Protein AF-A0A3N5FX55-F1 (afdb_m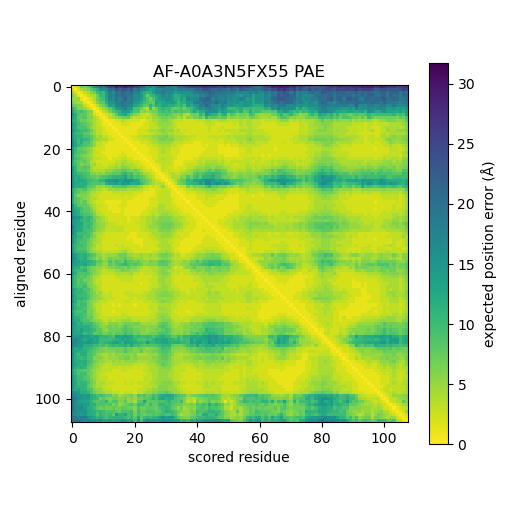onomer)

Sequence (108 aa):
MLAIERSTMPVALLGWEGSLFVLGRRPAANGTGTEWLLSKIDPKTDTLVWTTTVPLPSAHHVTVVPGPKQWAFIQKGVAKGLFNQEVKSLYLVPASRLRGHPGPDLCR

Mean predicted aligned error: 5.83 Å

Solvent-accessible surface area (backbone atoms only — not comparable to full-atom values): 6308 Å² total; per-residue (Å²): 121,70,67,70,68,57,41,71,41,80,77,45,80,44,82,54,96,88,30,37,35,38,35,31,36,29,51,25,94,86,76,67,56,40,39,37,34,44,31,38,31,41,72,90,76,75,38,78,74,48,69,28,34,49,91,49,82,76,36,75,38,76,48,77,46,84,44,93,64,39,27,39,42,34,32,25,46,71,73,81,52,91,97,38,57,50,72,78,49,76,44,78,37,56,28,70,43,71,73,57,81,50,55,74,39,59,86,109

pLDDT: mean 85.94, std 11.53, range [46.41, 96.12]

Radius of gyration: 14.09 Å; Cα contacts (8 Å, |Δi|>4): 214; chains: 1; bounding box: 33×30×37 Å

Structure (mmCIF, N/CA/C/O backbone):
data_AF-A0A3N5FX55-F1
#
_entry.id   AF-A0A3N5FX55-F1
#
loop_
_atom_site.group_PDB
_atom_site.id
_atom_site.type_symbol
_atom_site.label_atom_id
_atom_site.label_alt_id
_atom_site.label_comp_id
_atom_site.label_asym_id
_atom_site.label_entity_id
_atom_site.label_seq_id
_atom_site.pdbx_PDB_ins_code
_atom_site.Cartn_x
_atom_site.Cartn_y
_atom_site.Cartn_z
_atom_site.occupancy
_atom_site.B_iso_or_equiv
_atom_site.auth_seq_id
_atom_site.auth_comp_id
_atom_site.auth_asym_id
_atom_site.auth_atom_id
_atom_site.pdbx_PDB_model_num
ATOM 1 N N . MET A 1 1 ? 4.454 3.975 -23.860 1.00 46.41 1 MET A N 1
ATOM 2 C CA . MET A 1 1 ? 4.425 3.369 -22.505 1.00 46.41 1 MET A CA 1
ATOM 3 C C . MET A 1 1 ? 4.788 4.328 -21.364 1.00 46.41 1 MET A C 1
ATOM 5 O O . MET A 1 1 ? 4.318 4.092 -20.263 1.00 46.41 1 MET A O 1
ATOM 9 N N . LEU A 1 2 ? 5.505 5.439 -21.598 1.00 49.09 2 LEU A N 1
ATOM 10 C CA . LEU A 1 2 ? 5.880 6.421 -20.555 1.00 49.09 2 LEU A CA 1
ATOM 11 C C . LEU A 1 2 ? 4.709 7.124 -19.830 1.00 49.09 2 LEU A C 1
ATOM 13 O O . LEU A 1 2 ? 4.876 7.579 -18.702 1.00 49.09 2 LEU A O 1
ATOM 17 N N . ALA A 1 3 ? 3.530 7.229 -20.453 1.00 53.84 3 ALA A N 1
ATOM 18 C CA . ALA A 1 3 ? 2.392 7.956 -19.877 1.00 53.84 3 ALA A CA 1
ATOM 19 C C . ALA A 1 3 ? 1.805 7.275 -18.625 1.00 53.84 3 ALA A C 1
ATOM 21 O O . ALA A 1 3 ? 1.465 7.954 -17.662 1.00 53.84 3 ALA A O 1
ATOM 22 N N . ILE A 1 4 ? 1.745 5.938 -18.605 1.00 52.28 4 ILE A N 1
ATOM 23 C CA . ILE A 1 4 ? 1.235 5.168 -17.455 1.00 52.28 4 ILE A CA 1
ATOM 24 C C . ILE A 1 4 ? 2.215 5.249 -16.281 1.00 52.28 4 ILE A C 1
ATOM 26 O O . ILE A 1 4 ? 1.805 5.319 -15.126 1.00 52.28 4 ILE A O 1
ATOM 30 N N . GLU A 1 5 ? 3.519 5.300 -16.565 1.00 49.25 5 GLU A N 1
ATOM 31 C CA . GLU A 1 5 ? 4.536 5.347 -15.517 1.00 49.25 5 GLU A CA 1
ATOM 32 C C . GLU A 1 5 ? 4.523 6.659 -14.726 1.00 49.25 5 GLU A C 1
ATOM 34 O O . GLU A 1 5 ? 4.838 6.654 -13.533 1.00 49.25 5 GLU A O 1
ATOM 39 N N . ARG A 1 6 ? 4.096 7.751 -15.373 1.00 54.44 6 ARG A N 1
ATOM 40 C CA . ARG A 1 6 ? 4.004 9.099 -14.795 1.00 54.44 6 ARG A CA 1
ATOM 41 C C . ARG A 1 6 ? 2.615 9.471 -14.271 1.00 54.44 6 ARG A C 1
ATOM 43 O O . ARG A 1 6 ? 2.432 1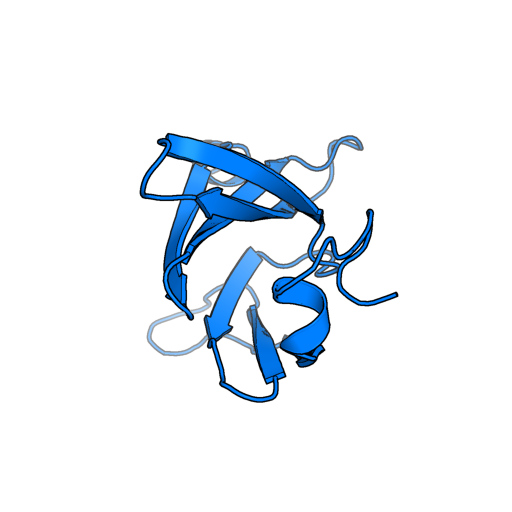0.581 -13.781 1.00 54.44 6 ARG A O 1
ATOM 50 N N . SER A 1 7 ? 1.638 8.580 -14.396 1.00 56.59 7 SER A N 1
ATOM 51 C CA . SER A 1 7 ? 0.264 8.876 -14.011 1.00 56.59 7 SER A CA 1
ATOM 52 C C . SER A 1 7 ? 0.071 8.741 -12.500 1.00 56.59 7 SER A C 1
ATOM 54 O O . SER A 1 7 ? 0.512 7.762 -11.890 1.00 56.59 7 SER A O 1
ATOM 56 N N . THR A 1 8 ? -0.611 9.719 -11.905 1.00 69.50 8 THR A N 1
ATOM 57 C CA . THR A 1 8 ? -1.137 9.602 -10.545 1.00 69.50 8 THR A CA 1
ATOM 58 C C . THR A 1 8 ? -2.413 8.780 -10.612 1.00 69.50 8 THR A C 1
ATOM 60 O O . THR A 1 8 ? -3.407 9.241 -11.169 1.00 69.50 8 THR A O 1
ATOM 63 N N . MET A 1 9 ? -2.390 7.552 -10.096 1.00 76.62 9 MET A N 1
ATOM 64 C CA . MET A 1 9 ? -3.527 6.636 -10.227 1.00 76.62 9 MET A CA 1
ATOM 65 C C . MET A 1 9 ? -3.781 5.862 -8.937 1.00 76.62 9 MET A C 1
ATOM 67 O O 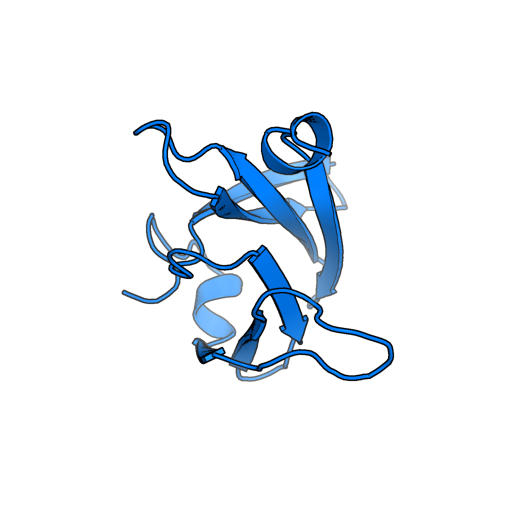. MET A 1 9 ? -2.817 5.413 -8.305 1.00 76.62 9 MET A O 1
ATOM 71 N N . PRO A 1 10 ? -5.057 5.643 -8.568 1.00 77.12 10 PRO A N 1
ATOM 72 C CA . PRO A 1 10 ? -5.404 4.571 -7.653 1.00 77.12 10 PRO A CA 1
ATOM 73 C C . PRO A 1 10 ? -5.059 3.234 -8.318 1.00 77.12 10 PRO A C 1
ATOM 75 O O . PRO A 1 10 ? -5.415 2.974 -9.466 1.00 77.12 10 PRO A O 1
ATOM 78 N N . VAL A 1 11 ? -4.320 2.403 -7.595 1.00 86.25 11 VAL A N 1
ATOM 79 C CA . VAL A 1 11 ? -3.845 1.086 -8.040 1.00 86.25 11 VAL A CA 1
ATOM 80 C C . VAL A 1 11 ? -4.631 -0.029 -7.360 1.00 86.25 11 VAL A C 1
ATOM 82 O O . VAL A 1 11 ? -4.836 -1.085 -7.952 1.00 86.25 11 VAL A O 1
ATOM 85 N N . ALA A 1 12 ? -5.098 0.202 -6.132 1.00 90.12 12 ALA A N 1
ATOM 86 C CA . ALA A 1 12 ? -5.976 -0.721 -5.428 1.00 90.12 12 ALA A CA 1
ATOM 87 C C . ALA A 1 12 ? -6.916 0.024 -4.473 1.00 90.12 12 ALA A C 1
ATOM 89 O O . ALA A 1 12 ? -6.525 1.024 -3.869 1.00 90.12 12 ALA A O 1
ATOM 90 N N . LEU A 1 13 ? -8.123 -0.518 -4.307 1.00 92.88 13 LEU A N 1
ATOM 91 C CA . LEU A 1 13 ? -9.066 -0.172 -3.247 1.00 92.88 13 LEU A CA 1
ATOM 92 C C . LEU A 1 13 ? -9.258 -1.410 -2.366 1.00 92.88 13 LEU A C 1
ATOM 94 O O . LEU A 1 13 ? -9.527 -2.498 -2.873 1.00 92.88 13 LEU A O 1
ATOM 98 N N . LEU A 1 14 ? -9.089 -1.251 -1.059 1.00 95.31 14 LEU A N 1
ATOM 99 C CA . LEU A 1 14 ? -9.083 -2.335 -0.081 1.00 95.31 14 LEU A CA 1
ATOM 100 C C . LEU A 1 14 ? -10.061 -2.000 1.047 1.00 95.31 14 LEU A C 1
ATOM 102 O O . LEU A 1 14 ? -10.038 -0.890 1.573 1.00 95.31 14 LEU A O 1
ATOM 106 N N . GLY A 1 15 ? -10.890 -2.961 1.448 1.00 95.00 15 GLY A N 1
ATOM 107 C CA . GLY A 1 15 ? -11.721 -2.852 2.646 1.00 95.00 15 GLY A CA 1
ATOM 108 C C . GLY A 1 15 ? -11.070 -3.576 3.819 1.00 95.00 15 GLY A C 1
ATOM 109 O O . GLY A 1 15 ? -10.712 -4.747 3.691 1.00 95.00 15 GLY A O 1
ATOM 110 N N . TRP A 1 16 ? -10.914 -2.905 4.962 1.00 95.56 16 TRP A N 1
ATOM 111 C CA . TRP A 1 16 ? -10.385 -3.535 6.175 1.00 95.56 16 TRP A CA 1
ATOM 112 C C . TRP A 1 16 ? -10.863 -2.826 7.445 1.00 95.56 16 TRP A C 1
ATOM 114 O O . TRP A 1 16 ? -10.816 -1.601 7.529 1.00 95.56 16 TRP A O 1
ATOM 124 N N . GLU A 1 17 ? -11.334 -3.606 8.426 1.00 92.88 17 GLU A N 1
ATOM 125 C CA . GLU A 1 17 ? -11.845 -3.121 9.724 1.00 92.88 17 GLU A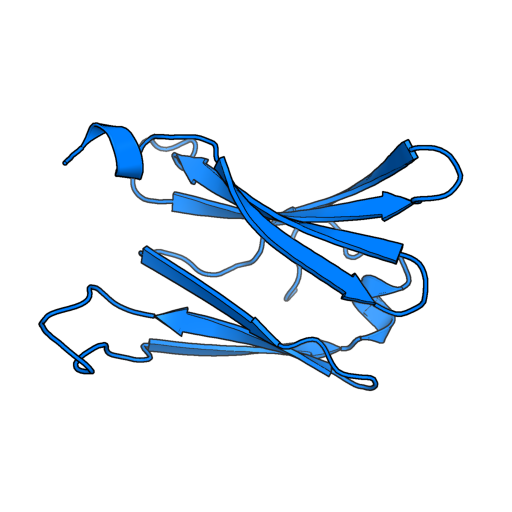 CA 1
ATOM 126 C C . GLU A 1 17 ? -12.828 -1.935 9.605 1.00 92.88 17 GLU A C 1
ATOM 128 O O . GLU A 1 17 ? -12.763 -0.961 10.349 1.00 92.88 17 GLU A O 1
ATOM 133 N N . GLY A 1 18 ? -13.748 -2.000 8.636 1.00 93.06 18 GLY A N 1
ATOM 134 C CA . GLY A 1 18 ? -14.773 -0.969 8.432 1.00 93.06 18 GLY A CA 1
ATOM 135 C C . GLY A 1 18 ? -14.265 0.342 7.823 1.00 93.06 18 GLY A C 1
ATOM 136 O O . GLY A 1 18 ? -15.033 1.292 7.725 1.00 93.06 18 GLY A O 1
ATOM 137 N N . SER A 1 19 ? -12.999 0.405 7.405 1.00 95.50 19 SER A N 1
ATOM 138 C CA . SER A 1 19 ? -12.423 1.524 6.654 1.00 95.50 19 SER A CA 1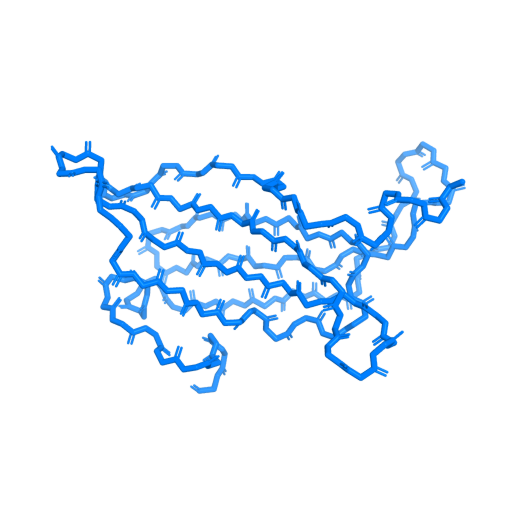
ATOM 139 C C . SER A 1 19 ? -12.106 1.118 5.215 1.00 95.50 19 SER A C 1
ATOM 141 O O . SER A 1 19 ? -11.932 -0.067 4.909 1.00 95.50 19 SER A O 1
ATOM 143 N N . LEU A 1 20 ? -11.985 2.117 4.342 1.00 95.88 20 LEU A N 1
ATOM 144 C CA . LEU A 1 20 ? -11.448 1.947 2.997 1.00 95.88 20 LEU A CA 1
ATOM 145 C C . LEU A 1 20 ? -9.994 2.403 2.958 1.00 95.88 20 LEU A C 1
ATOM 147 O O . LEU A 1 20 ? -9.616 3.391 3.584 1.00 95.88 20 LEU A O 1
ATOM 151 N N . PHE A 1 21 ? -9.178 1.686 2.199 1.00 96.12 21 PHE A N 1
ATOM 152 C CA . PHE A 1 21 ? -7.790 2.033 1.955 1.00 96.12 21 PHE A CA 1
ATOM 153 C C . PHE A 1 21 ? -7.532 2.087 0.458 1.00 96.12 21 PHE A C 1
ATOM 155 O O . PHE A 1 21 ? -7.874 1.158 -0.272 1.00 96.12 21 PHE A O 1
ATOM 162 N N . VAL A 1 22 ? -6.903 3.165 0.007 1.00 94.88 22 VAL A N 1
ATOM 163 C CA . VAL A 1 22 ? -6.517 3.356 -1.389 1.00 94.88 22 VAL A CA 1
ATOM 164 C C . VAL A 1 22 ? -5.004 3.299 -1.479 1.00 94.88 22 VAL A C 1
ATOM 166 O O . VAL A 1 22 ? -4.311 4.105 -0.860 1.00 94.88 22 VAL A O 1
ATOM 169 N N . LEU A 1 23 ? -4.492 2.351 -2.261 1.00 94.56 23 LEU A N 1
ATOM 170 C CA . LEU A 1 23 ? -3.097 2.357 -2.680 1.00 94.56 23 LEU A CA 1
ATOM 171 C C . LEU A 1 23 ? -3.000 3.193 -3.953 1.00 94.56 23 LEU A C 1
ATOM 173 O O . LEU A 1 23 ? -3.543 2.810 -4.988 1.00 94.56 23 LEU A O 1
ATOM 177 N N . GLY A 1 24 ? -2.311 4.322 -3.874 1.00 92.62 24 GLY A N 1
ATOM 178 C CA . GLY A 1 24 ? -2.010 5.190 -5.001 1.00 92.62 24 GLY A CA 1
ATOM 179 C C . GLY A 1 24 ? -0.538 5.129 -5.391 1.00 92.62 24 GLY A C 1
ATOM 180 O O . GLY A 1 24 ? 0.327 4.732 -4.609 1.00 92.62 24 GLY A O 1
ATOM 181 N N . ARG A 1 25 ? -0.252 5.576 -6.610 1.00 89.88 25 ARG A N 1
ATOM 182 C CA . ARG A 1 25 ? 1.105 5.860 -7.087 1.00 89.88 25 ARG A CA 1
ATOM 183 C C . ARG A 1 25 ? 1.167 7.265 -7.662 1.00 89.88 25 ARG A C 1
ATOM 185 O O . ARG A 1 25 ? 0.175 7.724 -8.223 1.00 89.88 25 ARG A O 1
ATOM 192 N N . ARG A 1 26 ? 2.325 7.913 -7.575 1.00 87.25 26 ARG A N 1
ATOM 193 C CA . ARG A 1 26 ? 2.635 9.157 -8.295 1.00 87.25 26 ARG A CA 1
ATOM 194 C C . ARG A 1 26 ? 4.117 9.208 -8.683 1.00 87.25 26 ARG A C 1
ATOM 196 O O . ARG A 1 26 ? 4.915 8.471 -8.098 1.00 87.25 26 ARG A O 1
ATOM 203 N N . PRO A 1 27 ? 4.520 10.049 -9.649 1.00 84.00 27 PRO A N 1
ATOM 204 C CA . PRO A 1 27 ? 5.935 10.320 -9.890 1.00 84.00 27 PRO A CA 1
ATOM 205 C C . PRO A 1 27 ? 6.616 10.809 -8.610 1.00 84.00 27 PRO A C 1
ATOM 207 O O . PRO A 1 27 ? 6.057 11.639 -7.893 1.00 84.00 27 PRO A O 1
ATOM 210 N N . ALA A 1 28 ? 7.819 10.313 -8.329 1.00 82.31 28 ALA A N 1
ATOM 211 C CA . ALA A 1 28 ? 8.617 10.855 -7.236 1.00 82.31 28 ALA A CA 1
ATOM 212 C C . ALA A 1 28 ? 8.986 12.326 -7.520 1.00 82.31 28 ALA A C 1
ATOM 214 O O . ALA A 1 28 ? 9.246 12.698 -8.666 1.00 82.31 28 ALA A O 1
ATOM 215 N N . ALA A 1 29 ? 9.030 13.166 -6.480 1.00 78.56 29 ALA A N 1
ATOM 216 C CA . ALA A 1 29 ? 9.260 14.611 -6.618 1.00 78.56 29 ALA A CA 1
ATOM 217 C C . ALA A 1 29 ? 10.616 14.966 -7.260 1.00 78.56 29 ALA A C 1
ATOM 219 O O . ALA A 1 29 ? 10.748 15.992 -7.919 1.00 78.56 29 ALA A O 1
ATOM 220 N N . ASN A 1 30 ? 11.613 14.093 -7.115 1.00 77.88 30 ASN A N 1
ATOM 221 C CA . ASN A 1 30 ? 12.931 14.214 -7.743 1.00 77.88 30 ASN A CA 1
ATOM 222 C C . ASN A 1 30 ? 12.942 13.818 -9.239 1.00 77.88 30 ASN A C 1
ATOM 224 O O . ASN A 1 30 ? 14.010 13.719 -9.840 1.00 77.88 30 ASN A O 1
ATOM 228 N N . GLY A 1 31 ? 11.780 13.515 -9.828 1.00 70.81 31 GLY A N 1
ATOM 229 C CA . GLY A 1 31 ? 11.630 13.126 -11.230 1.00 70.81 31 GLY A CA 1
ATOM 230 C C . GLY A 1 31 ? 12.113 11.713 -11.567 1.00 70.81 31 GLY A C 1
ATOM 231 O O . GLY A 1 31 ? 12.024 11.311 -12.727 1.00 70.81 31 GLY A O 1
ATOM 232 N N . THR A 1 32 ? 12.598 10.939 -10.588 1.00 75.75 32 THR A N 1
ATOM 233 C CA . THR A 1 32 ? 13.131 9.588 -10.806 1.00 75.75 32 THR A CA 1
ATOM 234 C C . THR A 1 32 ? 12.401 8.560 -9.942 1.00 75.75 32 THR A C 1
ATOM 236 O O . THR A 1 32 ? 12.532 8.513 -8.723 1.00 75.75 32 THR A O 1
ATOM 239 N N . GLY A 1 33 ? 11.619 7.699 -10.599 1.00 77.62 33 GLY A N 1
ATOM 240 C CA . GLY A 1 33 ? 10.898 6.600 -9.956 1.00 77.62 33 GLY A CA 1
ATOM 241 C C . GLY A 1 33 ? 9.440 6.908 -9.605 1.00 77.62 33 GLY A C 1
ATOM 242 O O . GLY A 1 33 ? 8.814 7.826 -10.139 1.00 77.62 33 GLY A O 1
ATOM 243 N N . THR A 1 34 ? 8.875 6.079 -8.731 1.00 84.69 34 THR A N 1
ATOM 244 C CA . THR A 1 34 ? 7.464 6.112 -8.330 1.00 84.69 34 THR A CA 1
ATOM 245 C C . THR A 1 34 ? 7.375 6.140 -6.813 1.00 84.69 34 THR A C 1
ATOM 247 O O . THR A 1 34 ? 7.995 5.318 -6.139 1.00 84.69 34 THR A O 1
ATOM 250 N N . GLU A 1 35 ? 6.596 7.078 -6.287 1.00 88.50 35 GLU A N 1
ATOM 251 C CA . GLU A 1 35 ? 6.209 7.117 -4.884 1.00 88.50 35 GLU A CA 1
ATOM 252 C C . GLU A 1 35 ? 4.871 6.397 -4.711 1.00 88.50 35 GLU A C 1
ATOM 254 O O . GLU A 1 35 ? 3.925 6.622 -5.473 1.00 88.50 35 GLU A O 1
ATOM 259 N N . TRP A 1 36 ? 4.803 5.531 -3.703 1.00 91.00 36 TRP A N 1
ATOM 260 C CA . TRP A 1 36 ? 3.608 4.776 -3.354 1.00 91.00 36 TRP A CA 1
ATOM 261 C C . TRP A 1 36 ? 2.966 5.386 -2.121 1.00 91.00 36 TRP A C 1
ATOM 263 O O . TRP A 1 36 ? 3.637 5.641 -1.125 1.00 91.00 36 TRP A O 1
ATOM 273 N N . LEU A 1 37 ? 1.663 5.611 -2.197 1.00 92.88 37 LEU A N 1
ATOM 274 C CA . LEU A 1 37 ? 0.888 6.267 -1.156 1.00 92.88 37 LEU A CA 1
ATOM 275 C C . LEU A 1 37 ? -0.200 5.318 -0.682 1.00 92.88 37 LEU A C 1
ATOM 277 O O . LEU A 1 37 ? -0.872 4.691 -1.499 1.00 92.88 37 LEU A O 1
ATOM 281 N N . LEU A 1 38 ? -0.396 5.240 0.626 1.00 94.94 38 LEU A N 1
ATOM 282 C CA . LEU A 1 38 ? -1.548 4.578 1.214 1.00 94.94 38 LEU A CA 1
ATOM 283 C C . LEU A 1 38 ? -2.417 5.636 1.882 1.00 94.94 38 LEU A C 1
ATOM 285 O O . LEU A 1 38 ? -1.956 6.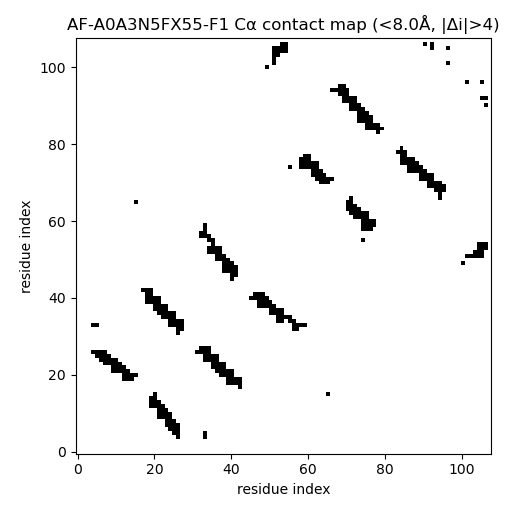359 2.765 1.00 94.94 38 LEU A O 1
ATOM 289 N N . SER A 1 39 ? -3.671 5.707 1.465 1.00 94.88 39 SER A N 1
ATOM 290 C CA . SER A 1 39 ? -4.667 6.617 2.016 1.00 94.88 39 SER A CA 1
ATOM 291 C C . SER A 1 39 ? -5.742 5.824 2.738 1.00 94.88 39 SER A C 1
ATOM 293 O O . SER A 1 39 ? -6.212 4.820 2.208 1.00 94.88 39 SER A O 1
ATOM 295 N N . LYS A 1 40 ? -6.152 6.274 3.924 1.00 95.94 40 LYS A N 1
ATOM 296 C CA . LYS A 1 40 ? -7.300 5.731 4.658 1.00 95.94 40 LYS A CA 1
ATOM 297 C C . LYS A 1 40 ? -8.487 6.671 4.506 1.00 95.94 40 LYS A C 1
ATOM 299 O O . LYS A 1 40 ? -8.350 7.871 4.734 1.00 95.94 40 LYS A O 1
ATOM 304 N N . ILE A 1 41 ? -9.638 6.116 4.160 1.00 95.44 41 ILE A N 1
ATOM 305 C CA . ILE A 1 41 ? -10.899 6.824 3.963 1.00 95.44 41 ILE A CA 1
ATOM 306 C C . ILE A 1 41 ? -11.924 6.248 4.942 1.00 95.44 41 ILE A C 1
ATOM 308 O O . ILE A 1 41 ? -12.043 5.024 5.076 1.00 95.44 41 ILE A O 1
ATOM 312 N N . ASP A 1 42 ? -12.651 7.127 5.628 1.00 94.81 42 ASP A N 1
ATOM 313 C CA . ASP A 1 42 ? -13.845 6.747 6.379 1.00 94.81 42 ASP A CA 1
ATOM 314 C C . ASP A 1 42 ? -15.028 6.664 5.399 1.00 94.81 42 ASP A C 1
ATOM 316 O O . ASP A 1 42 ? -15.448 7.692 4.863 1.00 94.81 42 ASP A O 1
ATOM 320 N N . PRO A 1 43 ? -15.577 5.463 5.136 1.00 94.44 43 PRO A N 1
ATOM 321 C CA . PRO A 1 43 ? -16.647 5.295 4.158 1.00 94.44 43 PRO A CA 1
ATOM 322 C C . PRO A 1 43 ? -17.992 5.869 4.615 1.00 94.44 43 PRO A C 1
ATOM 324 O O . PRO A 1 43 ? -18.899 5.986 3.797 1.00 94.44 43 PRO A O 1
ATOM 327 N N . LYS A 1 44 ? -18.169 6.184 5.905 1.00 95.69 44 LYS A N 1
ATOM 328 C CA . LYS A 1 44 ? -19.435 6.728 6.420 1.00 95.69 44 LYS A CA 1
ATOM 329 C C . LYS A 1 44 ? -19.547 8.225 6.184 1.00 95.69 44 LYS A C 1
ATOM 331 O O . LYS A 1 44 ? -20.639 8.722 5.931 1.00 95.69 44 LYS A O 1
ATOM 336 N N . THR A 1 45 ? -18.429 8.929 6.310 1.00 95.69 45 THR A N 1
ATOM 337 C CA . THR A 1 45 ? -18.352 10.385 6.159 1.00 95.69 45 THR A CA 1
ATOM 338 C C . THR A 1 45 ? -17.753 10.810 4.823 1.00 95.69 45 THR A C 1
ATOM 340 O O . THR A 1 45 ? -17.742 12.000 4.536 1.00 95.69 45 THR A O 1
ATOM 343 N N . ASP A 1 46 ? -17.255 9.858 4.028 1.00 93.62 46 ASP A N 1
ATOM 344 C CA . ASP A 1 46 ? -16.532 10.087 2.772 1.00 93.62 46 ASP A CA 1
ATOM 345 C C . ASP A 1 46 ? -15.332 11.034 2.943 1.00 93.62 46 ASP A C 1
ATOM 347 O O . ASP A 1 46 ? -15.049 11.912 2.129 1.00 93.62 46 ASP A O 1
ATOM 351 N N . THR A 1 47 ? -14.620 10.886 4.064 1.00 94.88 47 THR A N 1
ATOM 352 C CA . THR A 1 47 ? -13.490 11.753 4.407 1.00 94.88 47 THR A CA 1
ATOM 353 C C . THR A 1 47 ? -12.169 11.003 4.353 1.00 94.88 47 THR A C 1
ATOM 355 O O . THR A 1 47 ? -12.025 9.875 4.833 1.00 94.88 47 THR A O 1
ATOM 358 N N . LEU A 1 48 ? -11.157 11.673 3.801 1.00 94.31 48 LEU A N 1
ATOM 359 C CA . LEU A 1 48 ? -9.774 11.228 3.887 1.00 94.31 48 LEU A CA 1
ATOM 360 C C . LEU A 1 48 ? -9.282 11.396 5.330 1.00 94.31 48 LEU A C 1
ATOM 362 O O . LEU A 1 48 ? -9.121 12.515 5.810 1.00 94.31 48 LEU A O 1
ATOM 366 N N . VAL A 1 49 ? -9.015 10.284 6.010 1.00 95.56 49 VAL A N 1
ATOM 367 C CA . VAL A 1 49 ? -8.525 10.274 7.395 1.00 95.56 49 VAL A CA 1
ATOM 368 C C . VAL A 1 49 ? -7.038 10.615 7.431 1.00 95.56 49 VAL A C 1
ATOM 370 O O . VAL A 1 49 ? -6.598 11.439 8.227 1.00 95.56 49 VAL A O 1
ATOM 373 N N . TRP A 1 50 ? -6.246 9.970 6.571 1.00 94.56 50 TRP A N 1
ATOM 374 C CA . TRP A 1 50 ? -4.821 10.256 6.414 1.00 94.56 50 TRP A CA 1
ATOM 375 C C . TRP A 1 50 ? -4.265 9.681 5.114 1.00 94.56 50 TRP A C 1
ATOM 377 O O . TRP A 1 50 ? -4.865 8.806 4.492 1.00 94.56 50 TRP A O 1
ATOM 387 N N . THR A 1 51 ? -3.081 10.159 4.732 1.00 93.88 51 THR A N 1
ATOM 388 C CA . THR A 1 51 ? -2.238 9.579 3.680 1.00 93.88 51 THR A CA 1
ATOM 389 C C . THR A 1 51 ? -0.811 9.442 4.200 1.00 93.88 51 THR A C 1
ATOM 391 O O . THR A 1 51 ? -0.338 10.322 4.913 1.00 93.88 51 THR A O 1
ATOM 394 N N . THR A 1 52 ? -0.140 8.347 3.857 1.00 93.06 52 THR A N 1
ATOM 395 C CA . THR A 1 52 ? 1.258 8.072 4.220 1.00 93.06 52 THR A CA 1
ATOM 396 C C . THR A 1 52 ? 2.014 7.488 3.032 1.00 93.06 52 THR A C 1
ATOM 398 O O . THR A 1 52 ? 1.400 6.910 2.128 1.00 93.06 52 THR A O 1
ATOM 401 N N . THR A 1 53 ? 3.337 7.618 3.034 1.00 91.75 53 THR A N 1
ATOM 402 C CA . THR A 1 53 ? 4.189 7.031 2.001 1.00 91.75 53 THR A CA 1
ATOM 403 C C . THR A 1 53 ? 4.559 5.598 2.382 1.00 91.75 53 THR A C 1
ATOM 405 O O . THR A 1 53 ? 4.948 5.306 3.513 1.00 91.75 53 THR A O 1
ATOM 408 N N . VAL A 1 54 ? 4.441 4.684 1.418 1.00 90.06 54 VAL A N 1
ATOM 409 C CA . VAL A 1 54 ? 4.911 3.303 1.551 1.00 90.06 54 VAL A CA 1
ATOM 410 C C . VAL A 1 54 ? 6.374 3.265 1.086 1.00 90.06 54 VAL A C 1
ATOM 412 O O . VAL A 1 54 ? 6.636 3.577 -0.081 1.00 90.06 54 VAL A O 1
ATOM 415 N N . PRO A 1 55 ? 7.343 2.894 1.942 1.00 84.56 55 PRO A N 1
ATOM 416 C CA . PRO A 1 55 ? 8.773 3.012 1.645 1.00 84.56 55 PRO A CA 1
ATOM 417 C C . PRO A 1 55 ? 9.265 1.860 0.755 1.00 84.56 55 PRO A C 1
ATOM 419 O O . PRO A 1 55 ? 10.063 1.018 1.161 1.00 84.56 55 PRO A O 1
ATOM 422 N N . LEU A 1 56 ? 8.774 1.826 -0.484 1.00 84.38 56 LEU A N 1
ATOM 423 C CA . LEU A 1 56 ? 9.105 0.833 -1.509 1.00 84.38 56 LEU A CA 1
ATOM 424 C C . LEU A 1 56 ? 9.862 1.508 -2.659 1.00 84.38 56 LEU A C 1
ATOM 426 O O . LEU A 1 56 ? 9.304 1.687 -3.750 1.00 84.38 56 LEU A O 1
ATOM 430 N N . PRO A 1 57 ? 11.119 1.937 -2.437 1.00 73.44 57 PRO A N 1
ATOM 431 C CA . PRO A 1 57 ? 11.880 2.634 -3.459 1.00 73.44 57 PRO A CA 1
ATOM 432 C C . PRO A 1 57 ? 12.028 1.744 -4.697 1.00 73.44 57 PRO A C 1
ATOM 434 O O . PRO A 1 57 ? 12.351 0.558 -4.607 1.00 73.44 57 PRO A O 1
ATOM 437 N N . SER A 1 58 ? 11.814 2.325 -5.878 1.00 76.69 58 SER A N 1
ATOM 438 C CA . SER A 1 58 ? 11.945 1.629 -7.170 1.00 76.69 58 SER A CA 1
ATOM 439 C C . SER A 1 58 ? 10.957 0.470 -7.390 1.00 76.69 58 SER A C 1
ATOM 441 O O . SER A 1 58 ? 11.211 -0.431 -8.195 1.00 76.69 58 SER A O 1
ATOM 443 N N . ALA A 1 59 ? 9.836 0.437 -6.664 1.00 82.00 59 ALA A N 1
ATOM 444 C CA . ALA A 1 59 ? 8.768 -0.523 -6.916 1.00 82.00 59 ALA A CA 1
ATOM 445 C C . ALA A 1 59 ? 7.991 -0.148 -8.185 1.00 82.00 59 ALA A C 1
ATOM 447 O O . ALA A 1 59 ? 7.367 0.911 -8.245 1.00 82.00 59 ALA A O 1
ATOM 448 N N . HIS A 1 60 ? 7.998 -1.037 -9.182 1.00 81.56 60 HIS A N 1
ATOM 449 C CA . HIS A 1 60 ? 7.185 -0.870 -10.394 1.00 81.56 60 HIS A CA 1
ATOM 450 C C . HIS A 1 60 ? 5.731 -1.275 -10.148 1.00 81.56 60 HIS A C 1
ATOM 452 O O . HIS A 1 60 ? 4.810 -0.663 -10.688 1.00 81.56 60 HIS A O 1
ATOM 458 N N . HIS A 1 61 ? 5.538 -2.298 -9.315 1.00 85.81 61 HIS A N 1
ATOM 459 C CA . HIS A 1 61 ? 4.235 -2.777 -8.880 1.00 85.81 61 HIS A CA 1
ATOM 460 C C . HIS A 1 61 ? 4.287 -3.116 -7.395 1.00 85.81 61 HIS A C 1
ATOM 462 O O . HIS A 1 61 ? 5.309 -3.589 -6.887 1.00 85.81 61 HIS A O 1
ATOM 468 N N . VAL A 1 62 ? 3.160 -2.911 -6.720 1.00 90.25 62 VAL A N 1
ATOM 469 C CA . VAL A 1 62 ? 2.986 -3.244 -5.309 1.00 90.25 62 VAL A CA 1
ATOM 470 C C . VAL A 1 62 ? 1.731 -4.085 -5.166 1.00 90.25 62 VAL A C 1
ATOM 472 O O . VAL A 1 62 ? 0.682 -3.755 -5.715 1.00 90.25 62 VAL A O 1
ATOM 475 N N . THR A 1 63 ? 1.842 -5.192 -4.440 1.00 91.56 63 THR A N 1
ATOM 476 C CA . THR A 1 63 ? 0.684 -5.964 -3.983 1.00 91.56 63 THR A CA 1
ATOM 477 C C . THR A 1 63 ? 0.535 -5.759 -2.486 1.00 91.56 63 THR A C 1
ATOM 479 O O . THR A 1 63 ? 1.507 -5.900 -1.747 1.00 91.56 63 THR A O 1
ATOM 482 N N . VAL A 1 64 ? -0.676 -5.425 -2.049 1.00 94.19 64 VAL A N 1
ATOM 483 C CA . VAL A 1 64 ? -1.004 -5.243 -0.634 1.00 94.19 64 VAL A CA 1
ATOM 484 C C . VAL A 1 64 ? -1.893 -6.391 -0.200 1.00 94.19 64 VAL A C 1
ATOM 486 O O . VAL A 1 64 ? -2.889 -6.684 -0.858 1.00 94.19 64 VAL A O 1
ATOM 489 N N . VAL A 1 65 ? -1.533 -7.031 0.906 1.00 94.62 65 VAL A N 1
ATOM 490 C CA . VAL A 1 65 ? -2.322 -8.093 1.527 1.00 94.62 65 VAL A CA 1
ATOM 491 C C . VAL A 1 65 ? -2.646 -7.660 2.957 1.00 94.62 65 VAL A C 1
ATOM 493 O O . VAL A 1 65 ? -1.771 -7.723 3.827 1.00 94.62 65 VAL A O 1
ATOM 496 N N . PRO A 1 66 ? -3.874 -7.174 3.210 1.00 95.00 66 PRO A N 1
ATOM 497 C CA . PRO A 1 66 ? -4.330 -6.847 4.553 1.00 95.00 66 PRO A CA 1
ATOM 498 C C . PRO A 1 66 ? -4.388 -8.088 5.444 1.00 95.00 66 PRO A C 1
ATOM 500 O O . PRO A 1 66 ? -4.742 -9.178 4.996 1.00 95.00 66 PRO A O 1
ATOM 503 N N . GLY A 1 67 ? -4.101 -7.909 6.729 1.00 94.81 67 GLY A N 1
ATOM 504 C CA . GLY A 1 67 ? -4.216 -8.969 7.722 1.00 94.81 67 GLY A CA 1
ATOM 505 C C . GLY A 1 67 ? -4.527 -8.415 9.113 1.00 94.81 67 GLY A C 1
ATOM 506 O O . GLY A 1 67 ? -4.292 -7.237 9.383 1.00 94.81 67 GLY A O 1
ATOM 507 N N . PRO A 1 68 ? -5.064 -9.247 10.024 1.00 94.25 68 PRO A N 1
ATOM 508 C CA . PRO A 1 68 ? -5.546 -8.790 11.333 1.00 94.25 68 PRO A CA 1
ATOM 509 C C . PRO A 1 68 ? -4.422 -8.341 12.281 1.00 94.25 68 PRO A C 1
ATOM 511 O O . PRO A 1 68 ? -4.640 -7.511 13.164 1.00 94.25 68 PRO A O 1
ATOM 514 N N . LYS A 1 69 ? -3.212 -8.892 12.111 1.00 95.88 69 LYS A N 1
ATOM 515 C CA . LYS A 1 69 ? -2.022 -8.553 12.913 1.00 95.88 69 LYS A CA 1
ATOM 516 C C . LYS A 1 69 ? -1.004 -7.732 12.133 1.00 95.88 69 LYS A C 1
ATOM 518 O O . LYS A 1 69 ? -0.377 -6.838 12.695 1.00 95.88 69 LYS A O 1
ATOM 523 N N . GLN A 1 70 ? -0.838 -8.039 10.852 1.00 96.00 70 GLN A N 1
ATOM 524 C CA . GLN A 1 70 ? 0.130 -7.403 9.972 1.00 96.00 70 GLN A CA 1
ATOM 525 C C . GLN A 1 70 ? -0.452 -7.280 8.573 1.00 96.00 70 GLN A C 1
ATOM 527 O O . GLN A 1 70 ? -1.216 -8.139 8.137 1.00 96.00 70 GLN A O 1
ATOM 532 N N . TRP A 1 71 ? -0.061 -6.220 7.886 1.00 95.94 71 TRP A N 1
ATOM 533 C CA . TRP A 1 71 ? -0.267 -6.041 6.462 1.00 95.94 71 TRP A CA 1
ATOM 534 C C . TRP A 1 71 ? 1.037 -6.320 5.737 1.00 95.94 71 TRP A C 1
ATOM 536 O O . TRP A 1 71 ? 2.097 -5.875 6.176 1.00 95.94 71 TRP A O 1
ATOM 546 N N . ALA A 1 72 ? 0.952 -7.031 4.620 1.00 94.75 72 ALA A N 1
ATOM 547 C CA . ALA A 1 72 ? 2.091 -7.281 3.758 1.00 94.75 72 ALA A CA 1
ATOM 548 C C . ALA A 1 72 ? 2.057 -6.361 2.539 1.00 94.75 72 ALA A C 1
ATOM 550 O O . ALA A 1 72 ? 1.053 -6.283 1.832 1.00 94.75 72 ALA A O 1
ATOM 551 N N . PHE A 1 73 ? 3.184 -5.714 2.270 1.00 94.06 73 PHE A N 1
ATOM 552 C CA . PHE A 1 73 ? 3.440 -4.942 1.065 1.00 94.06 73 PHE A CA 1
ATOM 553 C C . PHE A 1 73 ? 4.542 -5.643 0.278 1.00 94.06 73 PHE A C 1
ATOM 555 O O . PHE A 1 73 ? 5.681 -5.750 0.730 1.00 94.06 73 PHE A O 1
ATOM 562 N N . ILE A 1 74 ? 4.188 -6.159 -0.892 1.00 92.38 74 ILE A N 1
ATOM 563 C CA . ILE A 1 74 ? 5.072 -6.955 -1.739 1.00 92.38 74 ILE A CA 1
ATOM 564 C C . ILE A 1 74 ? 5.536 -6.074 -2.891 1.00 92.38 74 ILE A C 1
ATOM 566 O O . ILE A 1 74 ? 4.729 -5.688 -3.743 1.00 92.38 74 ILE A O 1
ATOM 570 N N . GLN A 1 75 ? 6.832 -5.781 -2.933 1.00 91.38 75 GLN A N 1
ATOM 571 C CA . GLN A 1 75 ? 7.452 -5.071 -4.042 1.00 91.38 75 GLN A CA 1
ATOM 572 C C . GLN A 1 75 ? 7.736 -6.048 -5.175 1.00 91.38 75 GLN A C 1
ATOM 574 O O . GLN A 1 75 ? 8.517 -6.993 -5.033 1.00 91.38 75 GLN A O 1
ATOM 579 N N . LYS A 1 76 ? 7.150 -5.777 -6.337 1.00 87.31 76 LYS A N 1
ATOM 580 C CA . LYS A 1 76 ? 7.386 -6.562 -7.543 1.00 87.31 76 LYS A CA 1
ATOM 581 C C . LYS A 1 76 ? 8.232 -5.786 -8.549 1.00 87.31 76 LYS A C 1
ATOM 583 O O . LYS A 1 76 ? 8.106 -4.566 -8.707 1.00 87.31 76 LYS A O 1
ATOM 588 N N . GLY A 1 77 ? 9.113 -6.519 -9.221 1.00 83.19 77 GLY A N 1
ATOM 589 C CA . GLY A 1 77 ? 9.939 -6.029 -10.315 1.00 83.19 77 GLY A CA 1
ATOM 590 C C . GLY A 1 77 ? 9.144 -5.813 -11.604 1.00 83.19 77 GLY A C 1
ATOM 591 O O . GLY A 1 77 ? 7.910 -5.852 -11.634 1.00 83.19 77 GLY A O 1
ATOM 592 N N . VAL A 1 78 ? 9.868 -5.583 -12.695 1.00 82.75 78 VAL A N 1
ATOM 593 C CA . VAL A 1 78 ? 9.279 -5.500 -14.037 1.00 82.75 78 VAL A CA 1
ATOM 594 C C . VAL A 1 78 ? 8.760 -6.883 -14.438 1.00 82.75 78 VAL A C 1
ATOM 596 O O . VAL A 1 78 ? 9.435 -7.889 -14.212 1.00 82.75 78 VAL A O 1
ATOM 599 N N . ALA A 1 79 ? 7.560 -6.943 -15.015 1.00 83.50 79 ALA A N 1
ATOM 600 C CA . ALA A 1 79 ? 7.048 -8.179 -15.596 1.00 83.50 79 ALA A CA 1
ATOM 601 C C . ALA A 1 79 ? 7.849 -8.503 -16.867 1.00 83.50 79 ALA A C 1
ATOM 603 O O . ALA A 1 79 ? 7.894 -7.692 -17.789 1.00 83.50 79 ALA A O 1
ATOM 604 N N . LYS A 1 80 ? 8.501 -9.671 -16.903 1.00 85.88 80 LYS A N 1
ATOM 605 C CA . LYS A 1 80 ? 9.319 -10.120 -18.047 1.00 85.88 80 LYS A CA 1
ATOM 606 C C . LYS A 1 80 ? 8.548 -11.038 -19.001 1.00 85.88 80 LYS A C 1
ATOM 608 O O . LYS A 1 80 ? 9.004 -11.296 -20.107 1.00 85.88 80 LYS A O 1
ATOM 613 N N . GLY A 1 81 ? 7.395 -11.538 -18.567 1.00 83.56 81 GLY A N 1
ATOM 614 C CA . GLY A 1 81 ? 6.527 -12.439 -19.317 1.00 83.56 81 GLY A CA 1
ATOM 615 C C . GLY A 1 81 ? 5.389 -12.959 -18.439 1.00 83.56 81 GLY A C 1
ATOM 616 O O . GLY A 1 81 ? 5.284 -12.596 -17.264 1.00 83.5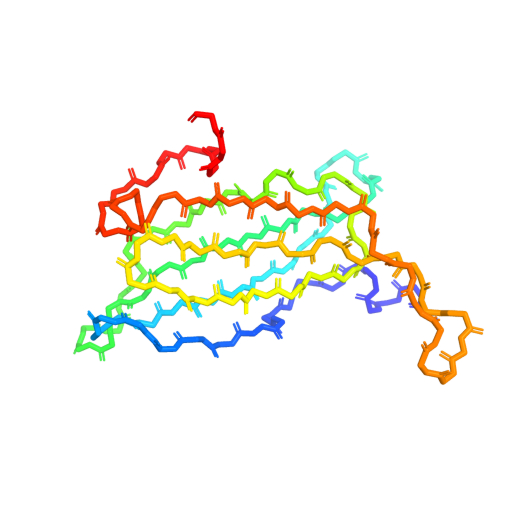6 81 GLY A O 1
ATOM 617 N N . LEU A 1 82 ? 4.537 -13.818 -19.000 1.00 82.19 82 LEU A N 1
ATOM 618 C CA . LEU A 1 82 ? 3.442 -14.451 -18.264 1.00 82.19 82 LEU A CA 1
ATOM 619 C C . LEU A 1 82 ? 3.999 -15.229 -17.059 1.00 82.19 82 LEU A C 1
ATOM 621 O O . LEU A 1 82 ? 4.924 -16.022 -17.214 1.00 82.19 82 LEU A O 1
ATOM 625 N N . PHE A 1 83 ? 3.465 -14.967 -15.863 1.00 78.38 83 PHE A N 1
ATOM 626 C CA . PHE A 1 83 ? 3.910 -15.555 -14.586 1.00 78.38 83 PHE A CA 1
ATOM 627 C C . PHE A 1 83 ? 5.390 -15.334 -14.223 1.00 78.38 83 PHE A C 1
ATOM 629 O O . PHE A 1 83 ? 5.862 -15.872 -13.225 1.00 78.38 83 PHE A O 1
ATOM 636 N N . ASN A 1 84 ? 6.119 -14.509 -14.979 1.00 85.69 84 ASN A N 1
ATOM 637 C CA . ASN A 1 84 ? 7.520 -14.208 -14.727 1.00 85.69 84 ASN A CA 1
ATOM 638 C C . ASN A 1 84 ? 7.659 -12.765 -14.245 1.00 85.69 84 ASN A C 1
ATOM 640 O O . ASN A 1 84 ? 7.813 -11.818 -15.028 1.00 85.69 84 ASN A O 1
ATOM 644 N N . GLN A 1 85 ? 7.578 -12.614 -12.928 1.00 86.81 85 GLN A N 1
ATOM 645 C CA . GLN A 1 85 ? 7.798 -11.350 -12.254 1.00 86.81 85 GLN A CA 1
ATOM 646 C C . GLN A 1 85 ? 8.535 -11.591 -10.941 1.00 86.81 85 GLN A C 1
ATOM 648 O O . GLN A 1 85 ? 8.085 -12.342 -10.080 1.00 86.81 85 GLN A O 1
ATOM 653 N N . GLU A 1 86 ? 9.672 -10.925 -10.796 1.00 88.06 86 GLU A N 1
ATOM 654 C CA . GLU A 1 86 ? 10.480 -10.976 -9.584 1.00 88.06 86 GLU A CA 1
ATOM 655 C C . GLU A 1 86 ? 9.740 -10.328 -8.406 1.00 88.06 86 GLU A C 1
ATOM 657 O O . GLU A 1 86 ? 9.153 -9.249 -8.546 1.00 88.06 86 GLU A O 1
ATOM 662 N N . VAL A 1 87 ? 9.812 -10.957 -7.233 1.00 89.31 87 VAL A N 1
ATOM 663 C CA . VAL A 1 87 ? 9.480 -10.323 -5.953 1.00 89.31 87 VAL A CA 1
ATOM 664 C C . VAL A 1 87 ? 10.784 -9.822 -5.353 1.00 89.31 87 VAL A C 1
ATOM 666 O O . VAL A 1 87 ? 11.622 -10.623 -4.951 1.00 89.31 87 VAL A O 1
ATOM 669 N N . LYS A 1 88 ? 10.968 -8.501 -5.318 1.00 88.25 88 LYS A N 1
ATOM 670 C CA . LYS A 1 88 ? 12.208 -7.898 -4.813 1.00 88.25 88 LYS A CA 1
ATOM 671 C C . LYS A 1 88 ? 12.263 -7.904 -3.292 1.00 88.25 88 LYS A C 1
ATOM 673 O O . LYS A 1 88 ? 13.326 -8.091 -2.712 1.00 88.25 88 LYS A O 1
ATOM 678 N N . SER A 1 89 ? 11.128 -7.655 -2.647 1.00 89.44 89 SER A N 1
ATOM 679 C CA . SER A 1 89 ? 11.060 -7.513 -1.195 1.00 89.44 89 SER A CA 1
ATOM 680 C C . SER A 1 89 ? 9.626 -7.630 -0.678 1.00 89.44 89 SER A C 1
ATOM 682 O O . SER A 1 89 ? 8.644 -7.475 -1.413 1.00 89.44 89 SER A O 1
ATOM 684 N N . LEU A 1 90 ? 9.530 -7.923 0.617 1.00 90.81 90 LEU A N 1
ATOM 685 C CA . LEU A 1 90 ? 8.306 -8.030 1.399 1.00 90.81 90 LEU A CA 1
ATOM 686 C C . LEU A 1 90 ? 8.463 -7.142 2.633 1.00 90.81 90 LEU A C 1
ATOM 688 O O . LEU A 1 90 ? 9.420 -7.302 3.387 1.00 90.81 90 LEU A O 1
ATOM 692 N N . TYR A 1 91 ? 7.499 -6.258 2.863 1.00 91.50 91 TYR A N 1
ATOM 693 C CA . TYR A 1 91 ? 7.447 -5.417 4.052 1.00 91.50 91 TYR A CA 1
ATOM 694 C C . TYR A 1 91 ? 6.209 -5.759 4.861 1.00 91.50 91 TYR A C 1
ATOM 696 O O . TYR A 1 91 ? 5.096 -5.769 4.335 1.00 91.50 91 TYR A O 1
ATOM 704 N N . LEU A 1 92 ? 6.412 -6.040 6.145 1.00 93.19 92 LEU A N 1
ATOM 705 C CA . LEU A 1 92 ? 5.341 -6.339 7.083 1.00 93.19 92 LEU A CA 1
ATOM 706 C C . LEU A 1 92 ? 5.122 -5.132 7.988 1.00 93.19 92 LEU A C 1
ATOM 708 O O . LEU A 1 92 ? 6.009 -4.741 8.743 1.00 93.19 92 LEU A O 1
ATOM 712 N N . VAL A 1 93 ? 3.926 -4.559 7.923 1.00 92.94 93 VAL A N 1
ATOM 713 C CA . VAL A 1 93 ? 3.520 -3.411 8.733 1.00 92.94 93 VAL A CA 1
ATOM 714 C C . VAL A 1 93 ? 2.543 -3.897 9.797 1.00 92.94 93 VAL A C 1
ATOM 716 O O . VAL A 1 93 ? 1.534 -4.515 9.446 1.00 92.94 93 VAL A O 1
ATOM 719 N N . PRO A 1 94 ? 2.783 -3.639 11.093 1.00 93.62 94 PRO A N 1
ATOM 720 C CA . PRO A 1 94 ? 1.816 -3.962 12.133 1.00 93.62 94 PRO A CA 1
ATOM 721 C C . PRO A 1 94 ? 0.463 -3.305 11.852 1.00 93.62 94 PRO A C 1
ATOM 723 O O . PRO A 1 94 ? 0.373 -2.092 11.663 1.00 93.62 94 PRO A O 1
ATOM 726 N N . ALA A 1 95 ? -0.607 -4.096 11.885 1.00 94.25 95 ALA A N 1
ATOM 727 C CA . ALA A 1 95 ? -1.966 -3.625 11.624 1.00 94.25 95 ALA A CA 1
ATOM 728 C C . ALA A 1 95 ? -2.391 -2.504 12.593 1.00 94.25 95 ALA A C 1
ATOM 730 O O . ALA A 1 95 ? -3.137 -1.600 12.224 1.00 94.25 95 ALA A O 1
ATOM 731 N N . SER A 1 96 ? -1.855 -2.508 13.819 1.00 92.94 96 SER A N 1
ATOM 732 C CA . SER A 1 96 ? -2.070 -1.450 14.812 1.00 92.94 96 SER A CA 1
ATOM 733 C C . SER A 1 96 ? -1.634 -0.063 14.330 1.00 92.94 96 SER A C 1
ATOM 735 O O . SER A 1 96 ? -2.313 0.911 14.647 1.00 92.94 96 SER A O 1
ATOM 737 N N . ARG A 1 97 ? -0.572 0.045 13.516 1.00 91.25 97 ARG A N 1
ATOM 738 C CA . ARG A 1 97 ? -0.150 1.334 12.939 1.00 91.25 97 ARG A CA 1
ATOM 739 C C . ARG A 1 97 ? -1.177 1.900 11.957 1.00 91.25 97 ARG A C 1
ATOM 741 O O . ARG A 1 97 ? -1.338 3.111 11.882 1.00 91.25 97 ARG A O 1
ATOM 748 N N . LEU A 1 98 ? -1.898 1.032 11.247 1.00 92.12 98 LEU A N 1
ATOM 749 C CA . LEU A 1 98 ? -2.908 1.416 10.251 1.00 92.12 98 LEU A CA 1
ATOM 750 C C . LEU A 1 98 ? -4.280 1.724 10.874 1.00 92.12 98 LEU A C 1
ATOM 752 O O . LEU A 1 98 ? -5.135 2.363 10.251 1.00 92.12 98 LEU A O 1
ATOM 756 N N . ARG A 1 99 ? -4.511 1.289 12.118 1.00 89.94 99 ARG A N 1
ATOM 757 C CA . ARG A 1 99 ? -5.684 1.711 12.897 1.00 89.94 99 ARG A CA 1
ATOM 758 C C . ARG A 1 99 ? -5.589 3.191 13.261 1.00 89.94 99 ARG A C 1
ATOM 760 O O . ARG A 1 99 ? -6.566 3.912 13.069 1.00 89.94 99 ARG A O 1
ATOM 767 N N . GLY A 1 100 ? -4.417 3.614 13.738 1.00 84.00 100 GLY A N 1
ATOM 768 C CA . GLY A 1 100 ? -4.098 5.002 14.080 1.00 84.00 100 GLY A CA 1
ATOM 769 C C . GLY A 1 100 ? -3.617 5.830 12.885 1.00 84.00 100 GLY A C 1
ATOM 770 O O . GLY A 1 100 ? -3.974 5.553 11.741 1.00 84.00 100 GLY A O 1
ATOM 771 N N . HIS A 1 101 ? -2.811 6.856 13.165 1.00 84.56 101 HIS A N 1
ATOM 772 C CA . HIS A 1 101 ? -2.113 7.653 12.157 1.00 84.56 101 HIS A CA 1
ATOM 773 C C . HIS A 1 101 ? -0.659 7.161 12.044 1.00 84.56 101 HIS A C 1
ATOM 775 O O . HIS A 1 101 ? 0.088 7.295 13.014 1.00 84.56 101 HIS A O 1
ATOM 781 N N . PRO A 1 102 ? -0.238 6.587 10.904 1.00 83.44 102 PRO A N 1
ATOM 782 C CA . PRO A 1 102 ? 1.067 5.932 10.789 1.00 83.44 102 PRO A CA 1
ATOM 783 C C . PRO A 1 102 ? 2.258 6.899 10.675 1.00 83.44 102 PRO A C 1
ATOM 785 O O . PRO A 1 102 ? 3.393 6.439 10.629 1.00 83.44 102 PRO A O 1
ATOM 788 N N . GLY A 1 103 ? 2.026 8.216 10.646 1.00 82.06 103 GLY A N 1
ATOM 789 C CA . GLY A 1 103 ? 3.074 9.207 10.406 1.00 82.06 103 GLY A CA 1
ATOM 790 C C . GLY A 1 103 ? 3.489 9.279 8.927 1.00 82.06 103 GLY A C 1
ATOM 791 O O . GLY A 1 103 ? 2.784 8.753 8.059 1.00 82.06 103 GLY A O 1
ATOM 792 N N . PRO A 1 104 ? 4.605 9.961 8.612 1.00 77.94 104 PRO A N 1
ATOM 793 C CA . PRO A 1 104 ? 5.010 10.227 7.229 1.00 77.94 104 PRO A CA 1
ATOM 794 C C . PRO A 1 104 ? 5.587 9.004 6.495 1.00 77.94 104 PRO A C 1
ATOM 796 O O . PRO A 1 104 ? 5.522 8.959 5.269 1.00 77.94 104 PRO A O 1
ATOM 799 N N . ASP A 1 105 ? 6.126 8.021 7.222 1.00 78.31 105 ASP A N 1
ATOM 800 C CA . ASP A 1 105 ? 6.724 6.801 6.666 1.00 78.31 105 ASP A CA 1
ATOM 801 C C . ASP A 1 105 ? 6.133 5.569 7.358 1.00 78.31 105 ASP A C 1
ATOM 803 O O . ASP A 1 105 ? 6.246 5.398 8.572 1.00 78.31 105 ASP A O 1
ATOM 807 N N . LEU A 1 106 ? 5.503 4.695 6.573 1.00 80.06 106 LEU A N 1
ATOM 808 C CA . LEU A 1 106 ? 4.768 3.546 7.084 1.00 80.06 106 LEU A CA 1
ATOM 809 C C . LEU A 1 106 ? 5.643 2.521 7.831 1.00 80.06 106 LEU A C 1
ATOM 811 O O . LEU A 1 106 ? 5.131 1.826 8.717 1.00 80.06 106 LEU A O 1
ATOM 815 N N . CYS A 1 107 ? 6.937 2.419 7.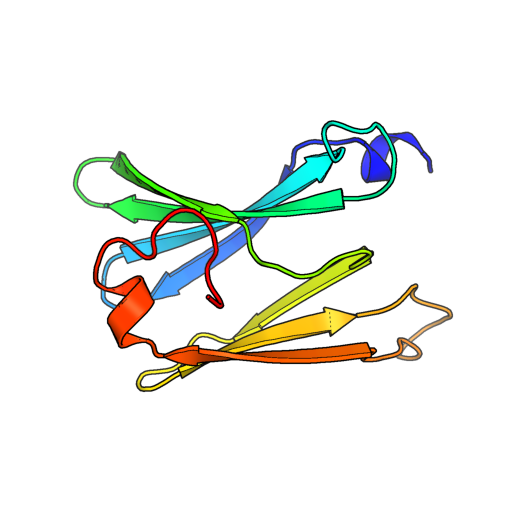502 1.00 69.31 107 CYS A N 1
ATOM 816 C CA . CYS A 1 107 ? 7.824 1.387 8.058 1.00 69.31 107 CYS A CA 1
ATOM 817 C C . CYS A 1 107 ? 8.884 1.907 9.046 1.00 69.31 107 CYS A C 1
ATOM 819 O O . CYS A 1 107 ? 9.684 1.093 9.510 1.00 69.31 107 CYS A O 1
ATOM 821 N N . ARG A 1 108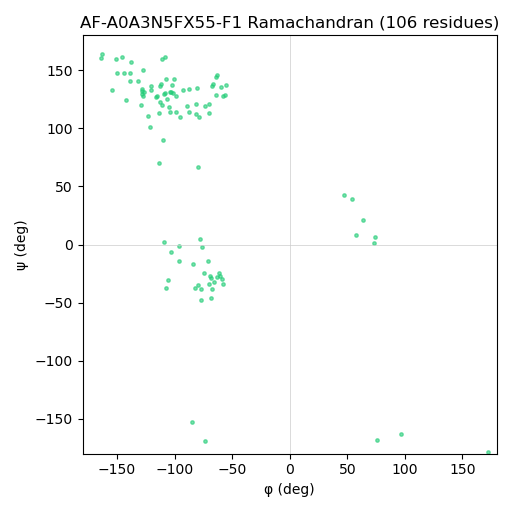 ? 8.914 3.207 9.371 1.00 61.19 108 ARG A N 1
ATOM 822 C CA . ARG A 1 108 ? 9.822 3.782 10.385 1.00 61.19 108 ARG A CA 1
ATOM 823 C C . ARG A 1 108 ? 9.079 4.140 11.659 1.00 61.19 108 ARG A C 1
ATOM 825 O O . ARG A 1 108 ? 8.057 4.842 11.576 1.00 61.19 108 ARG A O 1
#

Secondary structure (DSSP, 8-state):
-HHHHT--EEEEEEEETTEEEEEEEEE-TTSSSEEEEEEEEETTTTEEEEEEEE--TT-SEEEEE--SSEEEEEEEEEEEETTEEEEEEEEEEEHHHHHS---SBTT-

Foldseek 3Di:
DVVVQADWDFPDWDDDPQKIKTWTWHQDPVNDAIWIKIWIANPVVRDTPDIETEPQGRQPDWDWDDDPFWIKIWRWDDAPDVVDIDGPDIDIAGVVCVVDPVPHYRRD

Nearest PDB structures (foldseek):
  4hxg-assembly2_K  TM=5.752E-01  e=2.804E-01  Pyrococcus horikoshii OT3
  4hxg-assembly2_G  TM=5.823E-01  e=5.638E-01  Pyrococcus horikoshii OT3
  2gop-assembly1_A  TM=5.869E-01  e=6.624E-01  Pyrococcus furiosus
  8c7g-assembly1_A  TM=6.868E-01  e=3.696E+00  Drosophila melanogaster
  8jbe-assembly1_A  TM=6.915E-01  e=8.732E+00  Drosophila